Protein AF-A0A961A051-F1 (afdb_monomer)

Nearest PDB structures (foldseek):
  1f4m-assembly1_B  TM=9.278E-01  e=9.547E-01  Escherichia coli
  1f4n-assembly1_A  TM=9.798E-01  e=1.165E+00  Escherichia coli
  1f4m-assembly2_D  TM=9.396E-01  e=1.020E+00  Escherichia coli
  6zw6-assembly1_A  TM=9.517E-01  e=2.755E+00  Nostoc punctiforme
  6zw4-assembly1_A  TM=9.148E-01  e=3.361E+00  Nostoc punctiforme

Secondary structure (DSSP, 8-state):
-HHHHHHHHHHHHHHHHHHHHHHHHHHTT-HHHHHHHHHHHHHHHHHHHHHHHHHH-

Foldseek 3Di:
DVVLVVLLVVLVVLLVVLVVVLVVCVVVVVVVSNVVSVVSNVVSVVSSVVSVVVVVD

Solvent-accessible surface area (backbone atoms only — not comparable to full-atom values): 2982 Å² total; per-residue (Å²): 108,70,71,52,54,50,50,28,52,53,26,50,51,50,28,54,51,34,54,53,48,31,54,52,24,56,76,70,69,36,63,69,60,27,50,57,32,52,57,51,30,53,52,25,49,51,50,25,51,59,43,47,56,69,67,75,109

Mean predicted aligned error: 2.45 Å

Structure (mmCIF, N/CA/C/O backbone):
data_AF-A0A961A051-F1
#
_entry.id   AF-A0A961A051-F1
#
loop_
_atom_site.group_PDB
_atom_site.id
_atom_site.type_symbol
_atom_site.label_atom_id
_atom_site.label_alt_id
_atom_site.label_comp_id
_atom_site.label_asym_id
_atom_site.label_entity_id
_atom_site.label_seq_id
_atom_site.pdbx_PDB_ins_code
_atom_site.Cartn_x
_atom_site.Cartn_y
_atom_site.Cartn_z
_atom_site.occupancy
_atom_site.B_iso_or_equiv
_atom_site.auth_seq_id
_atom_site.auth_comp_id
_atom_site.auth_asym_id
_atom_site.auth_atom_id
_atom_site.pdbx_PDB_model_num
ATOM 1 N N . LYS A 1 1 ? -15.473 -2.616 16.791 1.00 86.56 1 LYS A N 1
ATOM 2 C CA . LYS A 1 1 ? -14.087 -2.351 16.335 1.00 86.56 1 LYS A CA 1
ATOM 3 C C . LYS A 1 1 ? -13.544 -3.416 15.371 1.00 86.56 1 LYS A C 1
ATOM 5 O O . LYS A 1 1 ? -12.820 -3.033 14.467 1.00 86.56 1 LYS A O 1
ATOM 10 N N . ALA A 1 2 ? -14.012 -4.672 15.427 1.00 94.50 2 ALA A N 1
ATOM 11 C CA . ALA A 1 2 ? -13.590 -5.761 14.525 1.00 94.50 2 ALA A CA 1
ATOM 12 C C . ALA A 1 2 ? -13.529 -5.426 13.013 1.00 94.50 2 ALA A C 1
ATOM 14 O O . ALA A 1 2 ? -12.570 -5.792 12.344 1.00 94.50 2 ALA A O 1
ATOM 15 N N . MET A 1 3 ? -14.511 -4.697 12.459 1.00 97.81 3 MET A N 1
ATOM 16 C CA . MET A 1 3 ? -14.463 -4.281 11.044 1.00 97.81 3 MET A CA 1
ATOM 17 C C . MET A 1 3 ? -13.317 -3.293 10.759 1.00 97.81 3 MET A C 1
ATOM 19 O O . MET A 1 3 ? -12.653 -3.402 9.734 1.00 97.81 3 MET A O 1
ATOM 23 N N . ILE A 1 4 ?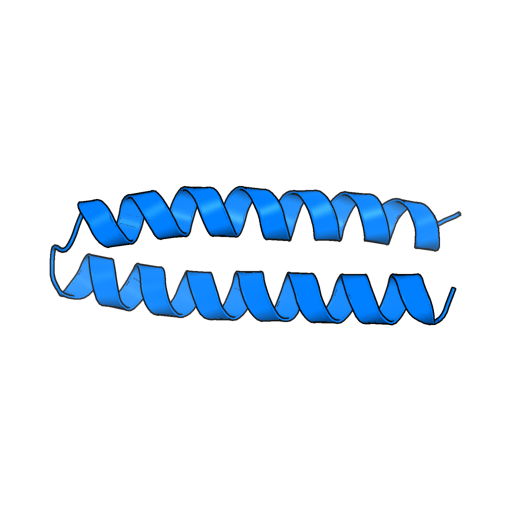 -13.063 -2.349 11.671 1.00 97.31 4 ILE A N 1
ATOM 24 C CA . ILE A 1 4 ? -11.992 -1.346 11.543 1.00 97.31 4 ILE A CA 1
ATOM 25 C C . ILE A 1 4 ? -10.624 -2.023 11.670 1.00 97.31 4 ILE A C 1
ATOM 27 O O . ILE A 1 4 ? -9.735 -1.737 10.879 1.00 97.31 4 ILE A O 1
ATOM 31 N N . GLU A 1 5 ? -10.475 -2.965 12.603 1.00 97.88 5 GLU A N 1
ATOM 32 C CA . GLU A 1 5 ? -9.258 -3.776 12.759 1.00 97.88 5 GLU A CA 1
ATOM 33 C C . GLU A 1 5 ? -8.953 -4.587 11.497 1.00 97.88 5 GLU A C 1
ATOM 35 O O . GLU A 1 5 ? -7.814 -4.605 11.029 1.00 97.88 5 GLU A O 1
ATOM 40 N N . LYS A 1 6 ? -9.980 -5.207 10.899 1.00 98.44 6 LYS A N 1
ATOM 41 C CA . LYS A 1 6 ? -9.823 -5.940 9.643 1.00 98.44 6 LYS A CA 1
ATOM 42 C C . LYS A 1 6 ? -9.390 -5.015 8.505 1.00 98.44 6 LYS A C 1
ATOM 44 O O . LYS A 1 6 ? -8.421 -5.320 7.818 1.00 98.44 6 LYS A O 1
ATOM 49 N N . LEU A 1 7 ? -10.069 -3.880 8.326 1.00 98.25 7 LEU A N 1
ATOM 50 C CA . LEU A 1 7 ? -9.712 -2.910 7.288 1.00 98.25 7 LEU A CA 1
ATOM 51 C C . LEU A 1 7 ? -8.295 -2.364 7.492 1.00 98.25 7 LEU A C 1
ATOM 53 O O . LEU A 1 7 ? -7.537 -2.273 6.532 1.00 98.25 7 LEU A O 1
ATOM 57 N N . LEU A 1 8 ? -7.907 -2.052 8.730 1.00 98.31 8 LEU A N 1
ATOM 58 C CA . LEU A 1 8 ? -6.548 -1.62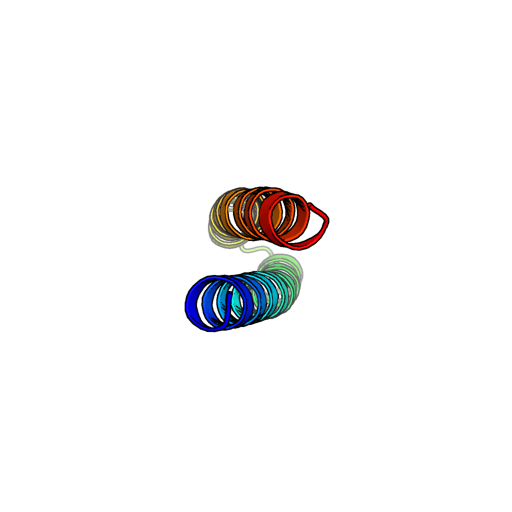6 9.054 1.00 98.31 8 LEU A CA 1
ATOM 59 C C . LEU A 1 8 ? -5.520 -2.669 8.596 1.00 98.31 8 LEU A C 1
ATOM 61 O O . LEU A 1 8 ? -4.574 -2.326 7.886 1.00 98.31 8 LEU A O 1
ATOM 65 N N . SER A 1 9 ? -5.737 -3.936 8.956 1.00 98.25 9 SER A N 1
ATOM 66 C CA . SER A 1 9 ? -4.853 -5.036 8.567 1.00 98.25 9 SER A CA 1
ATOM 67 C C . SER A 1 9 ? -4.775 -5.204 7.046 1.00 98.25 9 SER A C 1
ATOM 69 O O . SER A 1 9 ? -3.678 -5.319 6.497 1.00 98.25 9 SER A O 1
ATOM 71 N N . ASP A 1 10 ? -5.913 -5.136 6.350 1.00 98.44 10 ASP A N 1
ATOM 72 C CA . ASP A 1 10 ? -5.978 -5.253 4.891 1.00 98.44 10 ASP A CA 1
ATOM 73 C C . ASP A 1 10 ? -5.221 -4.096 4.199 1.00 98.44 10 ASP A C 1
ATOM 75 O O . ASP A 1 10 ? -4.451 -4.319 3.261 1.00 98.44 10 ASP A O 1
ATOM 79 N N . HIS A 1 11 ? -5.367 -2.856 4.684 1.00 98.50 11 HIS A N 1
ATOM 80 C CA . HIS A 1 11 ? -4.637 -1.697 4.157 1.00 98.50 11 HIS A CA 1
ATOM 81 C C . HIS A 1 11 ? -3.123 -1.804 4.390 1.00 98.50 11 HIS A C 1
ATOM 83 O O . HIS A 1 11 ? -2.345 -1.528 3.475 1.00 98.50 11 HIS A O 1
ATOM 89 N N . GLN A 1 12 ? -2.693 -2.253 5.572 1.00 98.00 12 GLN A N 1
ATOM 90 C CA . GLN A 1 12 ? -1.277 -2.504 5.866 1.00 98.00 12 GLN A CA 1
ATOM 91 C C . GLN A 1 12 ? -0.698 -3.610 4.976 1.00 98.00 12 GLN A C 1
ATOM 93 O O . GLN A 1 12 ? 0.434 -3.502 4.498 1.00 98.00 12 GLN A O 1
ATOM 98 N N . HIS A 1 13 ? -1.479 -4.660 4.715 1.00 98.31 13 HIS A N 1
ATOM 99 C CA . HIS A 1 13 ? -1.082 -5.733 3.812 1.00 98.31 13 HIS A CA 1
ATOM 100 C C . HIS A 1 13 ? -0.874 -5.217 2.381 1.00 98.31 13 HIS A C 1
ATOM 102 O O . HIS A 1 13 ? 0.148 -5.514 1.762 1.00 98.31 13 HIS A O 1
ATOM 108 N N . LEU A 1 14 ? -1.799 -4.399 1.869 1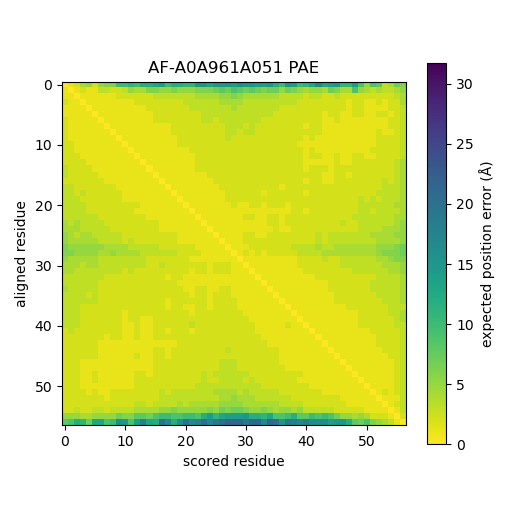.00 97.94 14 LEU A N 1
ATOM 109 C CA . LEU A 1 14 ? -1.683 -3.808 0.535 1.00 97.94 14 LEU A CA 1
ATOM 110 C C . LEU A 1 14 ? -0.502 -2.840 0.420 1.00 97.94 14 LEU A C 1
ATOM 112 O O . LEU A 1 14 ? 0.222 -2.911 -0.570 1.00 97.94 14 LEU A O 1
ATOM 116 N N . ALA A 1 15 ? -0.261 -1.999 1.430 1.00 96.88 15 ALA A N 1
ATOM 117 C CA . ALA A 1 15 ? 0.904 -1.112 1.460 1.00 96.88 15 ALA A CA 1
ATOM 118 C C . ALA A 1 15 ? 2.223 -1.904 1.387 1.00 96.88 15 ALA A C 1
ATOM 120 O O . ALA A 1 15 ? 3.107 -1.578 0.597 1.00 96.88 15 ALA A O 1
ATOM 121 N N . LYS A 1 16 ? 2.333 -3.010 2.138 1.00 96.75 16 LYS A N 1
ATOM 122 C CA . LYS A 1 16 ? 3.513 -3.887 2.100 1.00 96.75 16 LYS A CA 1
ATOM 123 C C . LYS A 1 16 ? 3.703 -4.553 0.735 1.00 96.75 16 LYS A C 1
ATOM 125 O O . LYS A 1 16 ? 4.830 -4.644 0.250 1.00 96.75 16 LYS A O 1
ATOM 130 N N . THR A 1 17 ? 2.621 -5.029 0.124 1.00 97.31 17 THR A N 1
ATOM 131 C CA . THR A 1 17 ? 2.666 -5.634 -1.214 1.00 97.31 17 THR A CA 1
ATOM 132 C C . THR A 1 17 ? 3.090 -4.616 -2.271 1.00 97.31 17 THR A C 1
ATOM 134 O O . THR A 1 17 ? 3.973 -4.923 -3.068 1.00 97.31 17 THR A O 1
ATOM 137 N N . ALA A 1 18 ? 2.537 -3.401 -2.231 1.00 96.88 18 ALA A N 1
ATOM 138 C CA . ALA A 1 18 ? 2.930 -2.312 -3.123 1.00 96.88 18 ALA A CA 1
ATOM 139 C C . ALA A 1 18 ? 4.407 -1.924 -2.928 1.00 96.88 18 ALA A C 1
ATOM 141 O O . ALA A 1 18 ? 5.130 -1.758 -3.897 1.00 96.88 18 ALA A O 1
ATOM 142 N N . HIS A 1 19 ? 4.926 -1.921 -1.695 1.00 96.94 19 HIS A N 1
ATOM 143 C CA . HIS A 1 19 ? 6.351 -1.657 -1.472 1.00 96.94 19 HIS A CA 1
ATOM 144 C C . HIS A 1 19 ? 7.267 -2.718 -2.121 1.00 96.94 19 HIS A C 1
ATOM 146 O O . HIS A 1 19 ? 8.366 -2.401 -2.586 1.00 96.94 19 HIS A O 1
ATOM 152 N N . ASN A 1 20 ? 6.852 -3.986 -2.151 1.00 97.19 20 ASN A N 1
ATOM 153 C CA . ASN A 1 20 ? 7.612 -5.029 -2.844 1.00 97.19 20 ASN A CA 1
ATOM 154 C C . ASN A 1 20 ? 7.564 -4.849 -4.367 1.00 97.19 20 ASN A C 1
ATOM 156 O O . ASN A 1 20 ? 8.592 -5.010 -5.019 1.00 97.19 20 ASN A O 1
ATOM 160 N N . LEU A 1 21 ? 6.401 -4.493 -4.920 1.00 96.94 21 LEU A N 1
ATOM 161 C CA . LEU A 1 21 ? 6.256 -4.224 -6.351 1.00 96.94 21 LEU A CA 1
ATOM 162 C C . LEU A 1 21 ? 7.060 -2.985 -6.771 1.00 96.94 21 LEU A C 1
ATOM 164 O O . LEU A 1 21 ? 7.801 -3.072 -7.744 1.00 96.94 21 LEU A O 1
ATOM 168 N N . PHE A 1 22 ? 7.052 -1.914 -5.976 1.00 97.88 22 PHE A N 1
ATOM 169 C CA . PHE A 1 22 ? 7.891 -0.735 -6.192 1.00 97.88 22 PHE A CA 1
ATOM 170 C C . PHE A 1 22 ? 9.380 -1.090 -6.326 1.00 97.88 22 PHE A C 1
ATOM 172 O O . PHE A 1 22 ? 10.058 -0.601 -7.226 1.00 97.88 22 PHE A O 1
ATOM 179 N N . LYS A 1 23 ? 9.899 -1.976 -5.461 1.00 97.44 23 LYS A N 1
ATOM 180 C CA . LYS A 1 23 ? 11.301 -2.430 -5.544 1.00 97.44 23 LYS A CA 1
ATOM 181 C C . LYS A 1 23 ? 11.593 -3.172 -6.847 1.00 97.44 23 LYS A C 1
ATOM 183 O O . LYS A 1 23 ? 12.663 -2.971 -7.410 1.00 97.44 23 LYS A O 1
ATOM 188 N N . ASN A 1 24 ? 10.657 -3.999 -7.310 1.00 97.94 24 ASN A N 1
ATOM 189 C CA . ASN A 1 24 ? 10.795 -4.723 -8.574 1.00 97.94 24 ASN A CA 1
ATOM 190 C C . ASN A 1 24 ? 10.719 -3.765 -9.776 1.00 97.94 24 ASN A C 1
ATOM 192 O O . ASN A 1 24 ? 11.547 -3.835 -10.675 1.00 97.94 24 ASN A O 1
ATOM 196 N N . ALA A 1 25 ? 9.774 -2.820 -9.767 1.00 98.00 25 ALA A N 1
ATOM 197 C CA . ALA A 1 25 ? 9.663 -1.805 -10.813 1.00 98.00 25 ALA A CA 1
ATOM 198 C C . ALA A 1 25 ? 10.942 -0.956 -10.899 1.00 98.00 25 ALA A C 1
ATOM 200 O O . ALA A 1 25 ? 11.479 -0.740 -11.982 1.00 98.00 25 ALA A O 1
ATOM 201 N N . GLN A 1 26 ? 11.495 -0.557 -9.749 1.00 97.38 26 GLN A N 1
ATOM 202 C CA . GLN A 1 26 ? 12.753 0.181 -9.695 1.00 97.38 26 GLN A CA 1
ATOM 203 C C . GLN A 1 26 ? 13.947 -0.654 -10.187 1.00 97.38 26 GLN A C 1
ATOM 205 O O . GLN A 1 26 ? 14.801 -0.114 -10.888 1.00 97.38 26 GLN A O 1
ATOM 210 N N . SER A 1 27 ? 14.029 -1.953 -9.861 1.00 97.81 27 SER A N 1
ATOM 211 C CA . SER A 1 27 ? 15.122 -2.806 -10.359 1.00 97.81 27 SER A CA 1
ATOM 212 C C . SER A 1 27 ? 15.095 -2.980 -11.875 1.00 97.81 27 SER A C 1
ATOM 214 O O . SER A 1 27 ? 16.151 -3.128 -12.490 1.00 97.81 27 SER A O 1
ATOM 216 N N . ASP A 1 28 ? 13.904 -2.908 -12.466 1.00 97.81 28 ASP A N 1
ATOM 217 C CA . ASP A 1 28 ? 13.689 -3.057 -13.903 1.00 97.81 28 ASP A 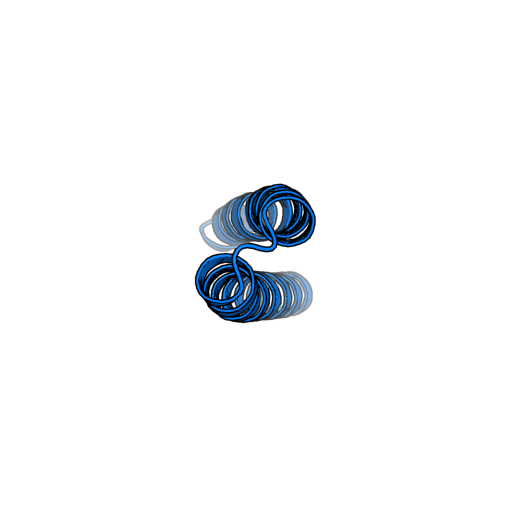CA 1
ATOM 218 C C . ASP A 1 28 ? 13.723 -1.709 -14.655 1.00 97.81 28 ASP A C 1
ATOM 220 O O . ASP A 1 28 ? 13.621 -1.688 -15.880 1.00 97.81 28 ASP A O 1
ATOM 22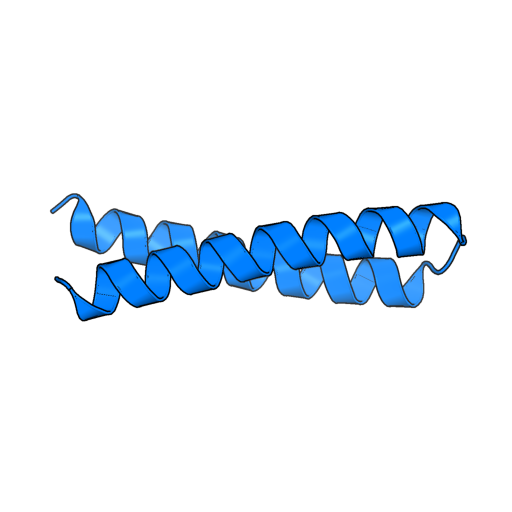4 N N . ASN A 1 29 ? 13.949 -0.589 -13.951 1.00 97.75 29 ASN A N 1
ATOM 225 C CA . ASN A 1 29 ? 13.878 0.784 -14.479 1.00 97.75 29 ASN A CA 1
ATOM 226 C C . ASN A 1 29 ? 12.507 1.129 -15.100 1.00 97.75 29 ASN A C 1
ATOM 228 O O . ASN A 1 29 ? 12.422 1.888 -16.067 1.00 97.75 29 ASN A O 1
ATOM 232 N N . ASP A 1 30 ? 11.425 0.565 -14.558 1.00 98.31 30 ASP A N 1
ATOM 233 C CA . ASP A 1 30 ? 10.051 0.918 -14.917 1.00 98.31 30 ASP A CA 1
ATOM 234 C C . ASP A 1 30 ? 9.542 2.056 -14.017 1.00 98.31 30 ASP A C 1
ATOM 236 O O . ASP A 1 30 ? 8.831 1.851 -13.027 1.00 98.31 30 ASP A O 1
ATOM 240 N N . ASP A 1 31 ? 9.933 3.280 -14.372 1.00 97.69 31 ASP A N 1
ATOM 241 C CA . ASP A 1 31 ? 9.609 4.488 -13.605 1.00 97.69 31 ASP A CA 1
ATOM 242 C C . ASP A 1 31 ? 8.100 4.776 -13.551 1.00 97.69 31 ASP A C 1
ATOM 244 O O . ASP A 1 31 ? 7.603 5.317 -12.562 1.00 97.69 31 ASP A O 1
ATOM 248 N N . VAL A 1 32 ? 7.347 4.404 -14.592 1.00 98.19 32 VAL A N 1
ATOM 249 C CA . VAL A 1 32 ? 5.900 4.663 -14.657 1.00 98.19 32 VAL A CA 1
ATOM 250 C C . VAL A 1 32 ? 5.159 3.753 -13.684 1.00 98.19 32 VAL A C 1
ATOM 252 O O . VAL A 1 32 ? 4.301 4.221 -12.933 1.00 98.19 32 VAL A O 1
ATOM 255 N N . THR A 1 33 ? 5.507 2.466 -13.646 1.00 97.75 33 THR A N 1
ATOM 256 C CA . THR A 1 33 ? 4.933 1.541 -12.662 1.00 97.75 33 THR A CA 1
ATOM 257 C C . THR A 1 33 ? 5.338 1.931 -11.240 1.00 97.75 33 THR A C 1
ATOM 259 O O . THR A 1 33 ? 4.491 1.916 -10.344 1.00 97.75 33 THR A O 1
ATOM 262 N N . ALA A 1 34 ? 6.592 2.346 -11.026 1.00 98.19 34 ALA A N 1
ATOM 263 C CA . ALA A 1 34 ? 7.066 2.799 -9.720 1.00 98.19 34 ALA A CA 1
ATOM 264 C C . ALA A 1 34 ? 6.314 4.050 -9.210 1.00 98.19 34 ALA A C 1
ATOM 266 O O . ALA A 1 34 ? 5.967 4.127 -8.025 1.00 98.19 34 ALA A O 1
ATOM 267 N N . ASP A 1 35 ? 6.004 5.013 -10.083 1.00 97.94 35 ASP A N 1
ATOM 268 C CA . ASP A 1 35 ? 5.208 6.191 -9.709 1.00 97.94 35 ASP A CA 1
ATOM 269 C C . ASP A 1 35 ? 3.763 5.816 -9.337 1.00 97.94 35 ASP A C 1
ATOM 271 O O . ASP A 1 35 ? 3.264 6.219 -8.281 1.00 97.94 35 ASP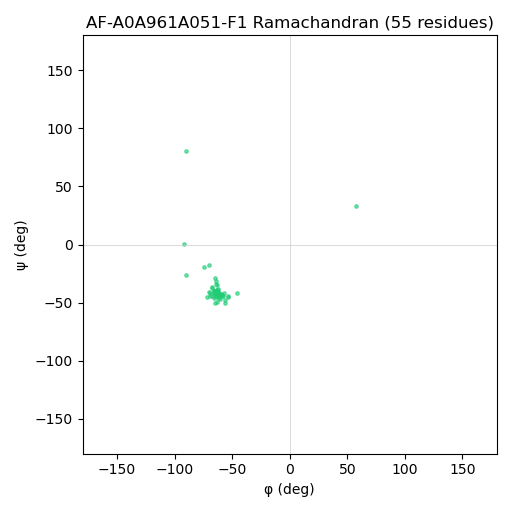 A O 1
ATOM 275 N N . LEU A 1 36 ? 3.109 4.967 -10.141 1.00 97.44 36 LEU A N 1
ATOM 276 C CA . LEU A 1 36 ? 1.756 4.480 -9.842 1.00 97.44 36 LEU A CA 1
ATOM 277 C C . LEU A 1 36 ? 1.694 3.778 -8.478 1.00 97.44 36 LEU A C 1
ATOM 279 O O . LEU A 1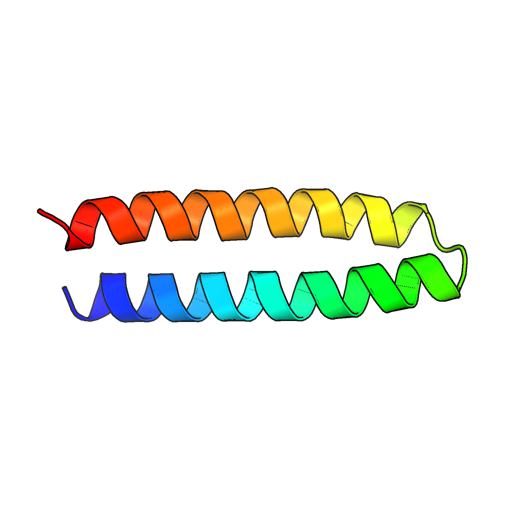 36 ? 0.762 4.005 -7.697 1.00 97.44 36 LEU A O 1
ATOM 283 N N . ASP A 1 37 ? 2.697 2.961 -8.162 1.00 97.44 37 ASP A N 1
ATOM 284 C CA . ASP A 1 37 ? 2.780 2.277 -6.874 1.00 97.44 37 ASP A CA 1
ATOM 285 C C . ASP A 1 37 ? 3.016 3.235 -5.706 1.00 97.44 37 ASP A C 1
ATOM 287 O O . ASP A 1 37 ? 2.409 3.068 -4.646 1.00 97.44 37 ASP A O 1
ATOM 291 N N . THR A 1 38 ? 3.811 4.288 -5.907 1.00 97.12 38 THR A N 1
ATOM 292 C CA . THR A 1 38 ? 4.024 5.340 -4.900 1.00 97.12 38 THR A CA 1
ATOM 293 C C . THR A 1 38 ? 2.701 6.007 -4.513 1.00 97.12 38 THR A C 1
ATOM 295 O O . THR A 1 38 ? 2.389 6.180 -3.326 1.00 97.12 38 THR A O 1
ATOM 298 N N . GLN A 1 39 ? 1.869 6.328 -5.507 1.00 97.69 39 GLN A N 1
ATOM 299 C CA . GLN A 1 39 ? 0.542 6.900 -5.275 1.00 97.69 39 GLN A CA 1
ATOM 300 C C . GLN A 1 39 ? -0.372 5.916 -4.526 1.00 97.69 39 GLN A C 1
ATOM 302 O O . GLN A 1 39 ? -1.062 6.302 -3.576 1.00 97.69 39 GLN A O 1
ATOM 307 N N . ARG A 1 40 ? -0.351 4.626 -4.893 1.00 97.06 40 ARG A N 1
ATOM 308 C CA . ARG A 1 40 ? -1.140 3.591 -4.202 1.00 97.06 40 ARG A CA 1
ATOM 309 C C . ARG A 1 40 ? -0.703 3.381 -2.756 1.00 97.06 40 ARG A C 1
ATOM 311 O O . ARG A 1 40 ? -1.567 3.300 -1.879 1.00 97.06 40 ARG A O 1
ATOM 318 N N . MET A 1 41 ? 0.601 3.315 -2.493 1.00 97.75 41 MET A N 1
ATOM 319 C CA . MET A 1 41 ? 1.150 3.212 -1.138 1.00 97.75 41 MET A CA 1
ATOM 320 C C . MET A 1 41 ? 0.671 4.372 -0.268 1.00 97.75 41 MET A C 1
ATOM 322 O O . MET A 1 41 ? 0.117 4.136 0.805 1.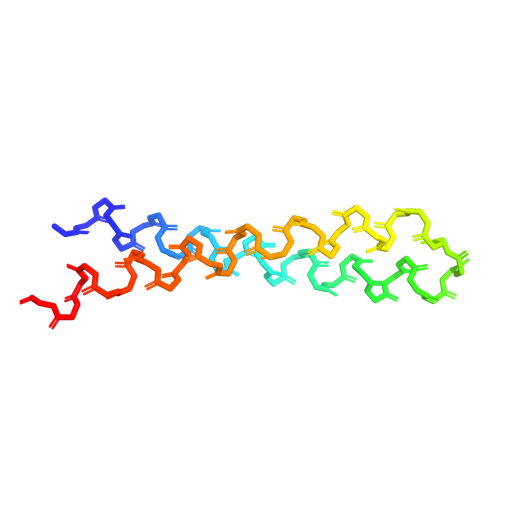00 97.75 41 MET A O 1
ATOM 326 N N . THR A 1 42 ? 0.766 5.603 -0.781 1.00 98.19 42 THR A N 1
ATOM 327 C CA . THR A 1 42 ? 0.334 6.819 -0.074 1.00 98.19 42 THR A CA 1
ATOM 328 C C . THR A 1 42 ? -1.117 6.717 0.404 1.00 98.19 42 THR A C 1
ATOM 330 O O . THR A 1 42 ? -1.423 7.039 1.553 1.00 98.19 42 THR A O 1
ATOM 333 N N . VAL A 1 43 ? -2.027 6.235 -0.451 1.00 98.06 43 VAL A N 1
ATOM 334 C CA . VAL A 1 43 ? -3.436 6.044 -0.076 1.00 98.06 43 VAL A CA 1
ATOM 335 C C . VAL A 1 43 ? -3.572 4.986 1.018 1.00 98.06 43 VAL A C 1
ATOM 337 O O . VAL A 1 43 ? -4.226 5.236 2.032 1.00 98.06 43 VAL A O 1
ATOM 340 N N . HIS A 1 44 ? -2.959 3.811 0.844 1.00 98.38 44 HIS A N 1
ATOM 341 C CA . HIS A 1 44 ? -3.112 2.710 1.795 1.00 98.38 44 HIS A CA 1
ATOM 342 C C . HIS A 1 44 ? -2.522 3.028 3.173 1.00 98.38 44 HIS A C 1
ATOM 344 O O . HIS A 1 44 ? -3.176 2.749 4.179 1.00 98.38 44 HIS A O 1
ATOM 350 N N . GLU A 1 45 ? -1.352 3.659 3.230 1.00 98.44 45 GLU A N 1
AT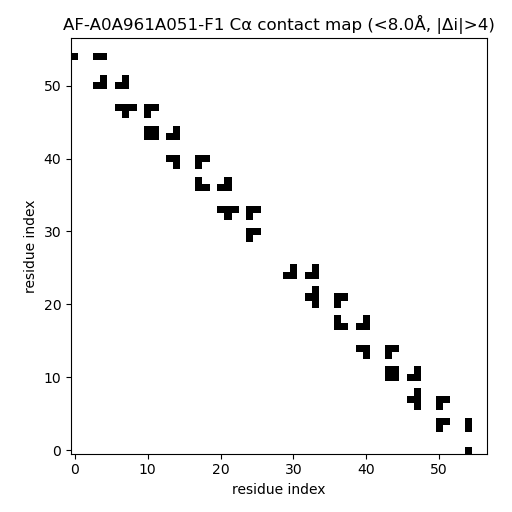OM 351 C CA . GLU A 1 45 ? -0.699 4.061 4.478 1.00 98.44 45 GLU A CA 1
ATOM 352 C C . GLU A 1 45 ? -1.479 5.161 5.198 1.00 98.44 45 GLU A C 1
ATOM 354 O O . GLU A 1 45 ? -1.735 5.054 6.400 1.00 98.44 45 GLU A O 1
ATOM 359 N N . LYS A 1 46 ? -1.946 6.181 4.464 1.00 98.44 46 LYS A N 1
ATOM 360 C CA . LYS A 1 46 ? -2.771 7.247 5.042 1.00 98.44 46 LYS A CA 1
ATOM 361 C C . LYS A 1 46 ? -4.072 6.688 5.614 1.00 98.44 46 LYS A C 1
ATOM 363 O O . LYS A 1 46 ? -4.456 7.048 6.725 1.00 98.44 46 LYS A O 1
ATOM 368 N N . THR A 1 47 ? -4.755 5.802 4.886 1.00 98.31 47 THR A N 1
ATOM 369 C CA . THR A 1 47 ? -5.987 5.172 5.381 1.00 98.31 47 THR A CA 1
ATOM 370 C C . THR A 1 47 ? -5.719 4.275 6.584 1.00 98.31 47 THR A C 1
ATOM 372 O O . THR A 1 47 ? -6.472 4.349 7.551 1.00 98.31 47 THR A O 1
ATOM 375 N N . ALA A 1 48 ? -4.639 3.489 6.579 1.00 98.19 48 ALA A N 1
ATOM 376 C CA . ALA A 1 48 ? -4.243 2.696 7.740 1.00 98.19 48 ALA A CA 1
ATOM 377 C C . ALA A 1 48 ? -4.007 3.584 8.974 1.00 98.19 48 ALA A C 1
ATOM 379 O O . ALA A 1 48 ? -4.508 3.280 10.053 1.00 98.19 48 ALA A O 1
ATOM 380 N N . TRP A 1 49 ? -3.321 4.718 8.818 1.00 98.06 49 TRP A N 1
ATOM 381 C CA . TRP A 1 49 ? -3.112 5.664 9.915 1.00 98.06 49 TRP A CA 1
ATOM 382 C C . TRP A 1 49 ? -4.433 6.217 10.475 1.00 98.06 49 TRP A C 1
ATOM 384 O O . TRP A 1 49 ? -4.645 6.176 11.687 1.00 98.06 49 TRP A O 1
ATOM 394 N N . MET A 1 50 ? -5.352 6.648 9.604 1.00 98.12 50 MET A N 1
ATOM 395 C CA . MET A 1 50 ? -6.672 7.152 10.014 1.00 98.12 50 MET A CA 1
ATOM 396 C C . MET A 1 50 ? -7.528 6.075 10.699 1.00 98.12 50 MET A C 1
ATOM 398 O O . MET A 1 50 ? -8.196 6.349 11.688 1.00 98.12 50 MET A O 1
ATOM 402 N N . LEU A 1 51 ? -7.511 4.830 10.213 1.00 97.81 51 LEU A N 1
ATOM 403 C CA . LEU A 1 51 ? -8.222 3.726 10.870 1.00 97.81 51 LEU A CA 1
ATOM 404 C C . LEU A 1 51 ? -7.597 3.388 12.230 1.00 97.81 51 LEU A C 1
ATOM 406 O O . LEU A 1 51 ? -8.320 3.099 13.181 1.00 97.81 51 LEU A O 1
ATOM 410 N N . GLY A 1 52 ? -6.268 3.457 12.333 1.00 96.88 52 GLY A N 1
ATOM 411 C CA . GLY A 1 52 ? -5.539 3.253 13.581 1.00 96.88 52 GLY A CA 1
ATOM 412 C C . GLY A 1 52 ? -5.892 4.287 14.649 1.00 96.88 52 GLY A C 1
ATOM 413 O O . GLY A 1 52 ? -6.098 3.913 15.803 1.00 96.88 52 GLY A O 1
ATOM 414 N N . SER A 1 53 ? -6.047 5.564 14.278 1.00 96.81 53 SER A N 1
ATOM 415 C CA . SER A 1 53 ? -6.458 6.598 15.237 1.00 96.81 53 SER A CA 1
ATOM 416 C C . SER A 1 53 ? -7.864 6.354 15.794 1.00 96.81 53 SER A C 1
ATOM 418 O O . SER A 1 53 ? -8.084 6.581 16.976 1.00 96.81 53 SER A O 1
ATOM 420 N N . LEU A 1 54 ? -8.788 5.805 14.992 1.00 95.44 54 LEU A N 1
ATOM 421 C CA . LEU A 1 54 ? -10.142 5.437 15.444 1.00 95.44 54 LEU A CA 1
ATOM 422 C C . LEU A 1 54 ? -10.172 4.231 16.402 1.00 95.44 54 LEU A C 1
ATOM 424 O O . LEU A 1 54 ? -11.190 3.977 17.045 1.00 95.44 54 LEU A O 1
ATOM 428 N N . LEU A 1 55 ? -9.099 3.435 16.459 1.00 93.69 55 LEU A N 1
ATOM 429 C CA . LEU A 1 55 ? -8.979 2.318 17.401 1.00 93.69 55 LEU A CA 1
ATOM 430 C C . LEU A 1 55 ? -8.332 2.731 18.726 1.00 93.69 55 LEU A C 1
ATOM 432 O O . LEU A 1 55 ? -8.601 2.073 19.733 1.00 93.69 55 LEU A O 1
ATOM 436 N N . ALA A 1 56 ? -7.501 3.778 18.700 1.00 86.31 56 ALA A N 1
ATOM 437 C CA . ALA A 1 56 ? -6.771 4.310 19.850 1.00 86.31 56 ALA A CA 1
ATOM 438 C C . ALA A 1 56 ? -7.652 5.107 20.834 1.00 86.31 56 ALA A C 1
ATOM 440 O O . ALA A 1 56 ? -7.257 5.263 21.989 1.00 86.31 56 ALA A O 1
ATOM 441 N N . GLU A 1 57 ? -8.822 5.577 20.389 1.00 63.09 57 GLU A N 1
ATOM 442 C CA . GLU A 1 57 ? -9.918 6.108 21.224 1.00 63.09 57 GLU A CA 1
ATOM 443 C C . GLU A 1 57 ? -10.813 4.985 21.753 1.00 63.09 57 GLU A C 1
ATOM 445 O O . GLU A 1 57 ? -11.139 4.958 22.958 1.00 63.09 57 GLU A O 1
#

Sequence (57 aa):
KAMIEKLLSDHQHLAKTAHNLFKNAQSDNDDVTADLDTQRMTVHEKTAWMLGSLLAE

pLDDT: mean 96.6, std 5.01, range [63.09, 98.5]

Radius of gyration: 13.24 Å; Cα contacts (8 Å, |Δi|>4): 45; chains: 1; bounding box: 30×13×36 Å